Protein AF-A0A1G6UKT9-F1 (afdb_monomer_lite)

pLDDT: mean 79.23, std 16.33, range [34.44, 93.06]

Organism: NCBI:txid168276

Sequence (77 aa):
MKLTTTTFVSVDGVMQGPGGPDEDRSGGFERGGWTVPYFDNAGATFVNQVYGRADAFLFGRRTNGSLPVTGGDGRSG

InterPro domains:
  IPR024072 Dihydrofolate reductase-like domain superfamily [G3DSA:3.40.430.10] (1-74)

Foldseek 3Di:
DDDDDDFDADPVGDTDAQQACVLDPPPPDNCRNVCVVVCDPVNVVVVCVVVVPDPDDDDDPSVVVRDDPPDDDPDDD

Radius of gyration: 14.56 Å; chains: 1; bounding box: 28×26×44 Å

Structure (mmCIF, N/CA/C/O backbone):
data_AF-A0A1G6UKT9-F1
#
_entry.id   AF-A0A1G6UKT9-F1
#
loop_
_atom_site.group_PDB
_atom_site.id
_atom_site.type_symbol
_atom_site.label_atom_id
_atom_site.label_alt_id
_atom_site.label_comp_id
_atom_site.label_asym_id
_atom_site.label_entity_id
_atom_site.label_seq_id
_atom_site.pdbx_PDB_ins_code
_atom_site.Cartn_x
_atom_site.Cartn_y
_atom_site.Cartn_z
_atom_site.occupancy
_atom_site.B_iso_or_equiv
_atom_site.auth_seq_id
_atom_site.auth_comp_id
_atom_site.auth_asym_id
_atom_site.auth_atom_id
_atom_site.pdbx_PDB_model_num
ATOM 1 N N . MET A 1 1 ? -17.470 -4.042 16.702 1.00 80.94 1 MET A N 1
ATOM 2 C CA . MET A 1 1 ? -16.098 -3.972 16.153 1.00 80.94 1 MET A CA 1
ATOM 3 C C . MET A 1 1 ? -16.063 -4.739 14.838 1.00 80.94 1 MET A C 1
ATOM 5 O O . MET A 1 1 ? -16.604 -5.840 14.807 1.00 80.94 1 MET A O 1
ATOM 9 N N . LYS A 1 2 ? -15.489 -4.180 13.764 1.00 89.50 2 LYS A N 1
ATOM 10 C CA . LYS A 1 2 ? -15.362 -4.855 12.460 1.00 89.50 2 LYS A CA 1
ATOM 11 C C . LYS A 1 2 ? -13.909 -4.805 11.999 1.00 89.50 2 LYS A C 1
ATOM 13 O O . LYS A 1 2 ? -13.361 -3.719 11.847 1.00 89.50 2 LYS A O 1
ATOM 18 N N . LEU A 1 3 ? -13.321 -5.967 11.729 1.00 91.88 3 LEU A N 1
ATOM 19 C CA . LEU A 1 3 ? -12.035 -6.047 11.045 1.00 91.88 3 LEU A CA 1
ATOM 20 C C . LEU A 1 3 ? -12.248 -5.740 9.558 1.00 91.88 3 LEU A C 1
ATOM 22 O O . LEU A 1 3 ? -13.066 -6.386 8.904 1.00 91.88 3 LEU A O 1
ATOM 26 N N . THR A 1 4 ? -11.542 -4.736 9.045 1.00 92.31 4 THR A N 1
ATOM 27 C CA . THR A 1 4 ? -11.608 -4.327 7.637 1.00 92.31 4 THR A CA 1
ATOM 28 C C . THR A 1 4 ? -10.208 -4.361 7.044 1.00 92.31 4 THR A C 1
ATOM 30 O O . THR A 1 4 ? -9.258 -3.903 7.671 1.00 92.31 4 THR A O 1
ATOM 33 N N . THR A 1 5 ? -10.090 -4.894 5.831 1.00 91.62 5 THR A N 1
ATOM 34 C CA . THR A 1 5 ? -8.831 -4.972 5.089 1.00 91.62 5 THR A CA 1
ATOM 35 C C . THR A 1 5 ? -8.888 -4.011 3.908 1.00 91.62 5 THR A C 1
ATOM 37 O O . THR A 1 5 ? -9.863 -4.019 3.161 1.00 91.62 5 THR A O 1
ATOM 40 N N . THR A 1 6 ? -7.844 -3.199 3.745 1.00 89.75 6 THR A N 1
ATOM 41 C CA . THR A 1 6 ? -7.652 -2.321 2.582 1.00 89.75 6 THR A CA 1
ATOM 42 C C . THR A 1 6 ? -6.319 -2.683 1.946 1.00 89.75 6 THR A C 1
ATOM 44 O O . THR A 1 6 ? -5.302 -2.692 2.637 1.00 89.75 6 THR A O 1
ATOM 47 N N . THR A 1 7 ? -6.322 -3.024 0.660 1.00 89.56 7 THR A N 1
ATOM 48 C CA . THR A 1 7 ? -5.128 -3.454 -0.076 1.00 89.56 7 THR A CA 1
ATOM 49 C C . THR A 1 7 ? -5.085 -2.810 -1.454 1.00 89.56 7 THR A C 1
ATOM 51 O O . THR A 1 7 ? -6.116 -2.623 -2.098 1.00 89.56 7 THR A O 1
ATOM 54 N N . PHE A 1 8 ? -3.874 -2.513 -1.919 1.00 87.44 8 PHE A N 1
ATOM 55 C CA . PHE A 1 8 ? -3.599 -2.223 -3.321 1.00 87.44 8 PHE A CA 1
ATOM 56 C C . PHE A 1 8 ? -3.062 -3.503 -3.959 1.00 87.44 8 PHE A C 1
ATOM 58 O O . PHE A 1 8 ? -2.109 -4.097 -3.453 1.00 87.44 8 PHE A O 1
ATOM 65 N N . VAL A 1 9 ? -3.708 -3.957 -5.030 1.00 88.38 9 VAL A N 1
ATOM 66 C CA . VAL A 1 9 ? -3.367 -5.205 -5.719 1.00 88.38 9 VAL A CA 1
ATOM 67 C C . VAL A 1 9 ? -3.418 -4.982 -7.224 1.00 88.38 9 VAL A C 1
ATOM 69 O O . VAL A 1 9 ? -4.330 -4.325 -7.729 1.00 88.38 9 VAL A O 1
ATOM 72 N N . SER A 1 10 ? -2.425 -5.494 -7.940 1.00 85.38 10 SER A N 1
ATOM 73 C CA . SER A 1 10 ? -2.426 -5.490 -9.400 1.00 85.38 10 SER A CA 1
ATOM 74 C C . SER A 1 10 ? -3.378 -6.560 -9.955 1.00 85.38 10 SER A C 1
ATOM 76 O O . SER A 1 10 ? -3.764 -7.496 -9.256 1.00 85.38 10 SER A O 1
ATOM 78 N N . VAL A 1 11 ? -3.762 -6.456 -11.232 1.00 89.62 11 VAL A N 1
ATOM 79 C CA . VAL A 1 11 ? -4.686 -7.420 -11.873 1.00 89.62 11 VAL A CA 1
ATOM 80 C C . VAL A 1 11 ? -4.114 -8.845 -11.899 1.00 89.62 11 VAL A C 1
ATOM 82 O O . VAL A 1 11 ? -4.861 -9.812 -11.793 1.00 89.62 11 VAL A O 1
ATOM 85 N N . ASP A 1 12 ? -2.790 -8.977 -11.986 1.00 88.62 12 ASP A N 1
ATOM 86 C CA . ASP A 1 12 ? -2.040 -10.236 -11.888 1.00 88.62 12 ASP A CA 1
ATOM 87 C C . ASP A 1 12 ? -1.801 -10.703 -10.433 1.00 88.62 12 ASP A C 1
ATOM 89 O O . ASP A 1 12 ? -1.129 -11.708 -10.213 1.00 88.62 12 ASP A O 1
ATOM 93 N N . GLY A 1 13 ? -2.381 -10.025 -9.435 1.00 88.06 13 GLY A N 1
ATOM 94 C CA . GLY A 1 13 ? -2.446 -10.493 -8.047 1.00 88.06 13 GLY A CA 1
ATOM 95 C C . GLY A 1 13 ? -1.263 -10.108 -7.155 1.00 88.06 13 GLY A C 1
ATOM 96 O O . GLY A 1 13 ? -1.131 -10.652 -6.058 1.00 88.06 13 GLY A O 1
ATOM 97 N N . VAL A 1 14 ? -0.405 -9.177 -7.579 1.00 85.44 14 VAL A N 1
ATOM 98 C CA . VAL A 1 14 ? 0.741 -8.717 -6.780 1.00 85.44 14 VAL A CA 1
ATOM 99 C C . VAL A 1 14 ? 0.296 -7.642 -5.788 1.00 85.44 14 VAL A C 1
ATOM 101 O O . VAL A 1 14 ? -0.311 -6.642 -6.168 1.00 85.44 14 VAL A O 1
ATOM 104 N N . MET A 1 15 ? 0.625 -7.838 -4.508 1.00 85.94 15 MET A N 1
ATOM 105 C CA . MET A 1 15 ? 0.456 -6.839 -3.447 1.00 85.94 15 MET A CA 1
ATOM 106 C C . MET A 1 15 ? 1.823 -6.251 -3.105 1.00 85.94 15 MET A C 1
ATOM 108 O O . MET A 1 15 ? 2.699 -6.981 -2.641 1.00 85.9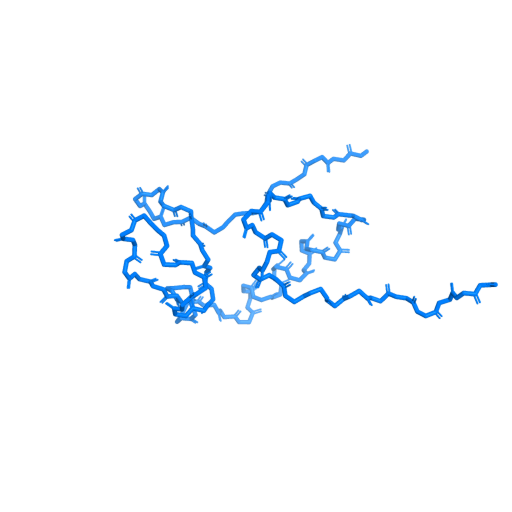4 15 MET A O 1
ATOM 112 N N . GLN A 1 16 ? 1.997 -4.954 -3.353 1.00 82.94 16 GLN A N 1
ATOM 113 C CA . GLN A 1 16 ? 3.257 -4.241 -3.147 1.00 82.94 16 GLN A CA 1
ATOM 114 C C . GLN A 1 16 ? 3.036 -2.779 -2.725 1.00 82.94 16 GLN A C 1
ATOM 116 O O . GLN A 1 16 ? 1.914 -2.275 -2.829 1.00 82.94 16 GLN A O 1
ATOM 121 N N . GLY A 1 17 ? 4.101 -2.106 -2.271 1.00 81.88 17 GLY A N 1
ATOM 122 C CA . GLY A 1 17 ? 4.103 -0.664 -1.981 1.00 81.88 17 GLY A CA 1
ATOM 123 C C . GLY A 1 17 ? 3.541 0.157 -3.159 1.00 81.88 17 GLY A C 1
ATOM 124 O O . GLY A 1 17 ? 4.065 0.046 -4.272 1.00 81.88 17 GLY A O 1
ATOM 125 N N . PRO A 1 18 ? 2.442 0.915 -2.978 1.00 81.00 18 PRO A N 1
ATOM 126 C CA . PRO A 1 18 ? 1.7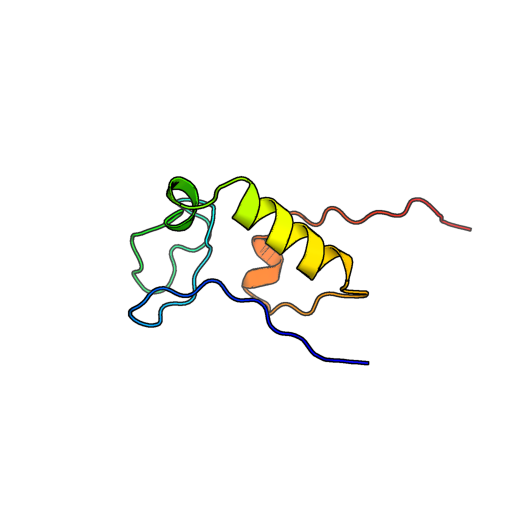27 1.536 -4.093 1.00 81.00 18 PRO A CA 1
ATOM 127 C C . PRO A 1 18 ? 2.373 2.843 -4.584 1.00 81.00 18 PRO A C 1
ATOM 129 O O . PRO A 1 18 ? 2.290 3.166 -5.771 1.00 81.00 18 PRO A O 1
ATOM 132 N N . GLY A 1 19 ? 3.014 3.599 -3.689 1.00 83.12 19 GLY A N 1
ATOM 133 C CA . GLY A 1 19 ? 3.328 5.009 -3.903 1.00 83.12 19 GLY A CA 1
ATOM 134 C C . GLY A 1 19 ? 4.759 5.273 -4.349 1.00 83.12 19 GLY A C 1
ATOM 135 O O . GLY A 1 19 ? 4.982 5.942 -5.356 1.00 83.12 19 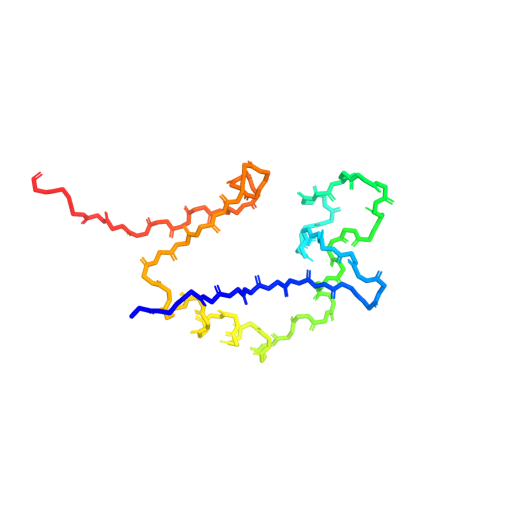GLY A O 1
ATOM 136 N N . GLY A 1 20 ? 5.748 4.783 -3.606 1.00 84.00 20 GLY A N 1
ATOM 137 C CA . GLY A 1 20 ? 7.148 5.098 -3.894 1.00 84.00 20 GLY A CA 1
ATOM 138 C C . GLY A 1 20 ? 7.735 4.203 -4.993 1.00 84.00 20 GLY A C 1
ATOM 139 O O . GLY A 1 20 ? 7.524 2.989 -4.951 1.00 84.00 20 GLY A O 1
ATOM 140 N N . PRO A 1 21 ? 8.546 4.742 -5.929 1.00 82.31 21 PRO A N 1
ATOM 141 C CA . PRO A 1 21 ? 9.275 3.924 -6.910 1.00 82.31 21 PRO A CA 1
ATOM 142 C C . PRO A 1 21 ? 10.199 2.888 -6.248 1.00 82.31 21 PRO A C 1
ATOM 144 O O . PRO A 1 21 ? 10.486 1.844 -6.828 1.00 82.31 21 PRO A O 1
ATOM 147 N N . ASP A 1 22 ? 10.599 3.155 -5.003 1.00 81.81 22 ASP A N 1
ATOM 148 C CA . ASP A 1 22 ? 11.544 2.351 -4.231 1.00 81.81 22 ASP A CA 1
ATOM 149 C C . ASP A 1 22 ? 10.935 1.784 -2.938 1.00 81.81 22 ASP A C 1
ATOM 151 O O . ASP A 1 22 ? 11.662 1.220 -2.123 1.00 81.81 22 ASP A O 1
ATOM 155 N N . G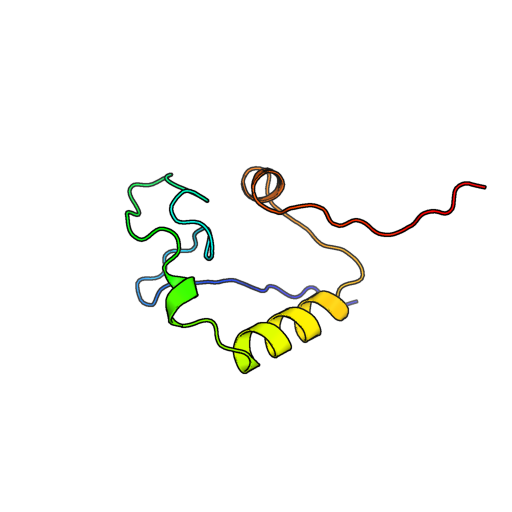LU A 1 23 ? 9.621 1.956 -2.733 1.00 79.38 23 GLU A N 1
ATOM 156 C CA . GLU A 1 23 ? 8.925 1.667 -1.467 1.00 79.38 23 GLU A CA 1
ATOM 157 C C . GLU A 1 23 ? 9.047 0.196 -1.050 1.00 79.38 23 GLU A C 1
ATOM 159 O O . GLU A 1 23 ? 9.198 -0.101 0.133 1.00 79.38 23 GLU A O 1
ATOM 164 N N . ASP A 1 24 ? 9.046 -0.718 -2.021 1.00 75.56 24 ASP A N 1
ATOM 165 C CA . ASP A 1 24 ? 9.307 -2.134 -1.794 1.00 75.56 24 ASP A CA 1
ATOM 166 C C . ASP A 1 24 ? 9.845 -2.786 -3.080 1.00 75.56 24 ASP A C 1
ATOM 168 O O . ASP A 1 24 ? 9.111 -3.123 -4.008 1.00 75.56 24 ASP A O 1
ATOM 172 N N . ARG A 1 25 ? 11.173 -2.944 -3.134 1.00 70.88 25 ARG A N 1
ATOM 173 C CA . ARG A 1 25 ? 11.892 -3.583 -4.252 1.00 70.88 25 ARG A CA 1
ATOM 174 C C . ARG A 1 25 ? 12.023 -5.103 -4.105 1.00 70.88 25 ARG A C 1
ATOM 176 O O . ARG A 1 25 ? 12.783 -5.737 -4.839 1.00 70.88 25 ARG A O 1
ATOM 183 N N . SER A 1 26 ? 11.365 -5.708 -3.118 1.00 74.06 26 SER A N 1
ATOM 184 C CA . SER A 1 26 ? 11.491 -7.144 -2.880 1.00 74.06 26 SER A CA 1
ATOM 185 C C . SER A 1 26 ? 10.694 -7.965 -3.906 1.00 74.06 26 SER A C 1
ATOM 187 O O . SER A 1 26 ? 9.701 -7.514 -4.475 1.00 74.06 26 SER A O 1
ATOM 189 N N . GLY A 1 27 ? 11.149 -9.192 -4.184 1.00 73.88 27 GLY A N 1
ATOM 190 C CA . GLY A 1 27 ? 10.403 -10.147 -5.016 1.00 73.88 27 GLY A CA 1
ATOM 191 C C . GLY A 1 27 ? 10.424 -9.896 -6.530 1.00 73.88 27 GLY A C 1
ATOM 192 O O . GLY A 1 27 ? 9.659 -10.540 -7.240 1.00 73.88 27 GLY A O 1
ATOM 193 N N . GLY A 1 28 ? 11.287 -9.006 -7.036 1.00 77.00 28 GLY A N 1
ATOM 194 C CA . GLY A 1 28 ? 11.466 -8.790 -8.482 1.00 77.00 28 GLY A CA 1
ATOM 195 C C . GLY A 1 28 ? 10.329 -8.016 -9.157 1.00 77.00 28 GLY A C 1
ATOM 196 O O . GLY A 1 28 ? 10.193 -8.060 -10.375 1.00 77.00 28 GLY A O 1
ATOM 197 N N . PHE A 1 29 ? 9.494 -7.317 -8.382 1.00 79.88 29 PHE A N 1
ATOM 198 C CA . PHE A 1 29 ? 8.491 -6.411 -8.930 1.00 79.88 29 PHE A CA 1
ATOM 199 C C . PHE A 1 29 ? 9.140 -5.070 -9.296 1.00 79.88 29 PHE A C 1
ATOM 201 O O . PHE A 1 29 ? 9.557 -4.314 -8.426 1.00 79.88 29 PHE A O 1
ATOM 208 N N . GLU A 1 30 ? 9.216 -4.769 -10.591 1.00 82.31 30 GLU A N 1
ATOM 209 C CA . GLU A 1 30 ? 9.949 -3.597 -11.105 1.00 82.31 30 GLU A CA 1
ATOM 210 C C . GLU A 1 30 ? 9.068 -2.352 -11.315 1.00 82.31 30 GLU A C 1
ATOM 212 O O . GLU A 1 30 ? 9.547 -1.301 -11.731 1.00 82.31 30 GLU A O 1
ATOM 217 N N . ARG A 1 31 ? 7.766 -2.446 -11.019 1.00 83.19 31 ARG A N 1
ATOM 218 C CA . ARG A 1 31 ? 6.780 -1.373 -11.244 1.00 83.19 31 ARG A CA 1
ATOM 219 C C . ARG A 1 31 ? 6.546 -0.550 -9.971 1.00 83.19 31 ARG A C 1
ATOM 221 O O . ARG A 1 31 ? 5.406 -0.347 -9.570 1.00 83.19 31 ARG A O 1
ATOM 228 N N . GLY A 1 32 ? 7.601 -0.122 -9.282 1.00 86.38 32 GLY A N 1
ATOM 229 C CA . GLY A 1 32 ? 7.453 0.732 -8.097 1.00 86.38 32 GLY A CA 1
ATOM 230 C C . GLY A 1 32 ? 6.662 2.012 -8.407 1.00 86.38 32 GLY A C 1
ATOM 231 O O . GLY A 1 32 ? 6.757 2.554 -9.507 1.00 86.38 32 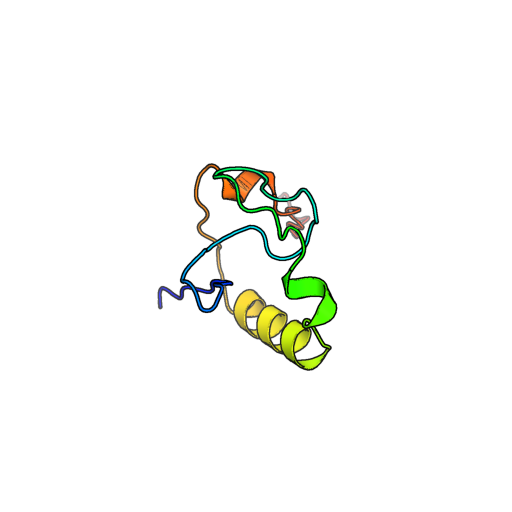GLY A O 1
ATOM 232 N N . GLY A 1 33 ? 5.857 2.491 -7.455 1.00 86.81 33 GLY A N 1
ATOM 233 C CA . GLY A 1 33 ? 5.018 3.684 -7.638 1.00 86.81 33 GLY A CA 1
ATOM 234 C C . GLY A 1 33 ? 3.899 3.537 -8.676 1.00 86.81 33 GLY A C 1
ATOM 235 O O . GLY A 1 33 ? 3.341 4.532 -9.140 1.00 86.81 33 GLY A O 1
ATOM 236 N N . TRP A 1 34 ? 3.558 2.305 -9.060 1.00 87.19 34 TRP A N 1
ATOM 237 C CA . TRP A 1 34 ? 2.579 2.009 -10.105 1.00 87.19 34 TRP A CA 1
ATOM 238 C C . TRP A 1 34 ? 1.188 2.601 -9.868 1.00 87.19 34 TRP A C 1
ATOM 240 O O . TRP A 1 34 ? 0.457 2.754 -10.845 1.00 87.19 34 TRP A O 1
ATOM 250 N N . THR A 1 35 ? 0.792 2.932 -8.631 1.00 86.44 35 THR A N 1
ATOM 251 C CA . THR A 1 35 ? -0.523 3.551 -8.398 1.00 86.44 35 THR A CA 1
ATOM 252 C C . THR A 1 35 ? -0.517 5.051 -8.645 1.00 86.44 35 THR A C 1
ATOM 254 O O . THR A 1 35 ? -1.578 5.600 -8.918 1.00 86.44 35 THR A O 1
ATOM 257 N N . VAL A 1 36 ? 0.636 5.728 -8.556 1.00 86.88 36 VAL A N 1
ATOM 258 C CA . VAL A 1 36 ? 0.733 7.201 -8.606 1.00 86.88 36 VAL A CA 1
ATOM 259 C C . VAL A 1 36 ? 0.074 7.800 -9.853 1.00 86.88 36 VAL A C 1
ATOM 261 O O . VAL A 1 36 ? -0.707 8.736 -9.691 1.00 86.88 36 VAL A O 1
ATOM 264 N N . PRO A 1 37 ? 0.280 7.268 -11.075 1.00 88.25 37 PRO A N 1
ATOM 265 C CA . PRO A 1 37 ? -0.363 7.817 -12.272 1.00 88.25 37 PRO A CA 1
ATOM 266 C C . PRO A 1 37 ? -1.893 7.688 -12.280 1.00 88.25 37 PRO A C 1
ATOM 268 O O . PRO A 1 37 ? -2.556 8.368 -13.059 1.00 88.25 37 PRO A O 1
ATOM 271 N N . TYR A 1 38 ? -2.450 6.808 -11.445 1.00 8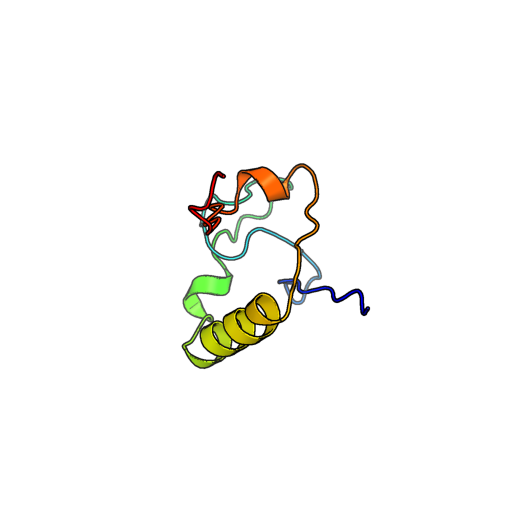5.50 38 TYR A N 1
ATOM 272 C CA . TYR A 1 38 ? -3.877 6.478 -11.404 1.00 85.50 38 TYR A CA 1
ATOM 273 C C . TYR A 1 38 ? -4.568 6.963 -10.124 1.00 85.50 38 TYR A C 1
ATOM 275 O O . TYR A 1 38 ? -5.772 6.768 -9.969 1.00 85.50 38 TYR A O 1
ATOM 283 N N . PHE A 1 39 ? -3.823 7.557 -9.188 1.00 85.56 39 PHE A N 1
ATOM 284 C CA . PHE A 1 39 ? -4.352 7.976 -7.897 1.00 85.56 39 PHE A CA 1
ATOM 285 C C . PHE A 1 39 ? -4.866 9.415 -7.982 1.00 85.56 39 PHE A C 1
ATOM 287 O O . PHE A 1 39 ? -4.119 10.378 -7.822 1.00 85.56 39 PHE A O 1
ATOM 294 N N . ASP A 1 40 ? -6.156 9.551 -8.280 1.00 89.44 40 ASP A N 1
ATOM 295 C CA . ASP A 1 40 ? -6.832 10.837 -8.414 1.00 89.44 40 ASP A CA 1
ATOM 296 C C . ASP A 1 40 ? -7.439 11.332 -7.084 1.00 89.44 40 ASP A C 1
ATOM 298 O O . ASP A 1 40 ? -7.355 10.691 -6.031 1.00 89.44 40 ASP A O 1
ATOM 302 N N . ASN A 1 41 ? -8.082 12.503 -7.122 1.00 92.00 41 ASN A N 1
ATOM 303 C CA . ASN A 1 41 ? -8.722 13.092 -5.942 1.00 92.00 41 ASN A CA 1
ATOM 304 C C . ASN A 1 41 ? -9.834 12.208 -5.355 1.00 92.00 41 ASN A C 1
ATOM 306 O O . ASN A 1 41 ? -10.054 12.226 -4.139 1.00 92.00 41 ASN A O 1
ATOM 310 N N . ALA A 1 42 ? -10.547 11.447 -6.189 1.00 92.31 42 ALA A N 1
ATOM 311 C CA . ALA A 1 42 ? -11.595 10.549 -5.720 1.00 92.31 42 ALA A CA 1
ATOM 312 C C . ALA A 1 42 ? -10.988 9.356 -4.967 1.00 92.31 42 ALA A C 1
ATOM 314 O O . ALA A 1 42 ? -11.440 9.041 -3.863 1.00 92.31 42 ALA A O 1
ATOM 315 N N . GLY A 1 43 ? -9.916 8.764 -5.501 1.00 88.62 43 GLY A N 1
ATOM 316 C CA . GLY A 1 43 ? -9.132 7.723 -4.838 1.00 88.62 43 GLY A CA 1
ATOM 317 C C . GLY A 1 43 ? -8.554 8.196 -3.504 1.00 88.62 43 GLY A C 1
ATOM 318 O O . GLY A 1 43 ? -8.731 7.527 -2.483 1.00 88.62 43 GLY A O 1
ATOM 319 N N . ALA A 1 44 ? -7.962 9.392 -3.473 1.00 88.19 44 ALA A N 1
ATOM 320 C CA . ALA A 1 44 ? -7.449 9.994 -2.242 1.00 88.19 44 ALA A CA 1
ATOM 321 C C . ALA A 1 44 ? -8.557 10.215 -1.198 1.00 88.19 44 ALA A C 1
ATOM 323 O O . ALA A 1 44 ? -8.395 9.877 -0.023 1.00 88.19 44 ALA A O 1
ATOM 324 N N . THR A 1 45 ? -9.713 10.728 -1.626 1.00 92.81 45 THR A N 1
ATOM 325 C CA . THR A 1 45 ? -10.878 10.940 -0.752 1.00 92.81 45 THR A CA 1
ATOM 326 C C . THR A 1 45 ? -11.382 9.623 -0.170 1.00 92.81 45 THR A C 1
ATOM 328 O O . THR A 1 45 ? -11.659 9.544 1.027 1.00 92.81 45 THR A O 1
ATOM 331 N N . PHE A 1 46 ? -11.467 8.576 -0.990 1.00 90.94 46 PHE A N 1
ATOM 332 C CA . PHE A 1 46 ? -11.892 7.253 -0.548 1.00 90.94 46 PHE A CA 1
ATOM 333 C C . PHE A 1 46 ? -10.939 6.668 0.500 1.00 90.94 46 PHE A C 1
ATOM 335 O O . PHE A 1 46 ? -11.393 6.252 1.567 1.00 90.94 46 PHE A O 1
ATOM 342 N N . VAL A 1 47 ? -9.625 6.691 0.247 1.00 89.50 47 VAL A N 1
ATOM 343 C CA . VAL A 1 47 ? -8.622 6.191 1.203 1.00 89.50 47 VAL A CA 1
ATOM 344 C C . VAL A 1 47 ? -8.705 6.947 2.527 1.00 89.50 47 VAL A C 1
ATOM 346 O O . VAL A 1 47 ? -8.771 6.315 3.581 1.00 89.50 47 VAL A O 1
ATOM 349 N N . ASN A 1 48 ? -8.813 8.277 2.487 1.00 91.31 48 ASN A N 1
ATOM 350 C CA . ASN A 1 48 ? -8.970 9.095 3.691 1.00 91.31 48 ASN A CA 1
ATOM 351 C C . ASN A 1 48 ? -10.240 8.745 4.478 1.00 91.31 48 ASN A C 1
ATOM 353 O O . ASN A 1 48 ? -10.200 8.658 5.703 1.00 91.31 48 ASN A O 1
ATOM 357 N N . GLN A 1 49 ? -11.366 8.501 3.801 1.00 93.06 49 GLN A N 1
ATOM 358 C CA . GLN A 1 49 ? -12.606 8.092 4.467 1.00 93.06 49 GLN A CA 1
ATOM 359 C C . GLN A 1 49 ? -12.506 6.703 5.098 1.00 93.06 49 GLN A C 1
ATOM 361 O O . GLN A 1 49 ? -13.061 6.481 6.173 1.00 93.06 49 GLN A O 1
ATOM 366 N N . VAL A 1 50 ? -11.837 5.757 4.436 1.00 90.94 50 VAL A N 1
ATOM 367 C CA . VAL A 1 50 ? -11.654 4.399 4.964 1.00 90.94 50 VAL A CA 1
ATOM 368 C C . VAL A 1 50 ? -10.730 4.425 6.178 1.00 90.94 50 VAL A C 1
ATOM 370 O O . VAL A 1 50 ? -11.068 3.847 7.210 1.00 90.94 50 VAL A O 1
ATOM 373 N N . TYR A 1 51 ? -9.606 5.134 6.088 1.00 90.81 51 TYR A N 1
ATOM 374 C CA . TYR A 1 51 ? -8.624 5.231 7.168 1.00 90.81 51 TYR A CA 1
ATOM 375 C C . TYR A 1 51 ? -9.127 6.070 8.344 1.00 90.81 51 TYR A C 1
ATOM 377 O O . TYR A 1 51 ? -8.901 5.692 9.487 1.00 90.81 51 TYR A O 1
ATOM 385 N N . GLY A 1 52 ? -9.898 7.131 8.095 1.00 92.12 52 GLY A N 1
ATOM 386 C CA . GLY A 1 52 ? -10.512 7.943 9.151 1.00 92.12 52 GLY A CA 1
ATOM 387 C C . GLY A 1 52 ? -11.583 7.218 9.977 1.00 92.12 52 GLY A C 1
ATOM 388 O O . GLY A 1 52 ? -11.978 7.716 11.025 1.00 92.12 52 GLY A O 1
ATOM 389 N N . ARG A 1 53 ? -12.062 6.049 9.532 1.00 91.50 53 ARG A N 1
ATOM 390 C CA . ARG A 1 53 ? -12.982 5.188 10.302 1.00 91.50 53 ARG A CA 1
ATOM 391 C C . ARG A 1 53 ? -12.258 4.173 11.187 1.00 91.50 53 ARG A C 1
ATOM 393 O O . ARG A 1 53 ? -12.927 3.458 11.928 1.00 91.50 53 ARG A O 1
ATOM 400 N N . ALA A 1 54 ? -10.941 4.030 11.051 1.00 92.25 54 ALA A N 1
ATOM 401 C CA . ALA A 1 54 ? -10.174 3.047 11.798 1.00 92.25 54 ALA A CA 1
ATOM 402 C C . ALA A 1 54 ? -9.715 3.634 13.137 1.00 92.25 54 ALA A C 1
ATOM 404 O O . ALA A 1 54 ? -8.980 4.615 13.166 1.00 92.25 54 ALA A O 1
ATOM 405 N N . ASP A 1 55 ? -10.094 2.988 14.241 1.00 92.69 55 ASP A N 1
ATOM 406 C CA . ASP A 1 55 ? -9.602 3.350 15.578 1.00 92.69 55 ASP A CA 1
ATOM 407 C C . ASP A 1 55 ? -8.131 2.938 15.783 1.00 92.69 55 ASP A C 1
ATOM 409 O O . ASP A 1 55 ? -7.422 3.494 16.618 1.00 92.69 55 ASP A O 1
ATOM 413 N N . ALA A 1 56 ? -7.671 1.930 15.033 1.00 91.69 56 ALA A N 1
ATOM 414 C CA . ALA A 1 56 ? -6.310 1.414 15.069 1.00 91.69 56 ALA A CA 1
ATOM 415 C C . ALA A 1 56 ? -5.950 0.710 13.753 1.00 91.69 56 ALA A C 1
ATOM 417 O O . ALA A 1 56 ? -6.815 0.166 13.062 1.00 91.69 56 ALA A O 1
ATOM 418 N N . PHE A 1 57 ? -4.652 0.661 13.450 1.00 92.25 57 PHE A N 1
ATOM 419 C CA . PHE A 1 57 ? -4.104 -0.070 12.310 1.00 92.25 57 PHE A CA 1
ATOM 420 C C . PHE A 1 57 ? -3.301 -1.285 12.770 1.00 92.25 57 PHE A C 1
ATOM 422 O O . PHE A 1 57 ? -2.578 -1.232 13.764 1.00 92.25 57 PHE A O 1
ATOM 429 N N . LEU A 1 58 ? -3.405 -2.375 12.011 1.00 92.00 58 LEU A N 1
ATOM 430 C CA . LEU A 1 58 ? -2.589 -3.569 12.184 1.00 92.00 58 LEU A CA 1
ATOM 431 C C . LEU A 1 58 ? -1.759 -3.779 10.922 1.00 92.00 58 LEU A C 1
ATOM 433 O O . LEU A 1 58 ? -2.303 -3.987 9.839 1.00 92.00 58 LEU A O 1
ATOM 437 N N . PHE A 1 59 ? -0.443 -3.767 11.084 1.00 89.44 59 PHE A N 1
ATOM 438 C CA . PHE A 1 59 ? 0.507 -3.901 9.991 1.00 89.44 59 PHE A CA 1
ATOM 439 C C . PHE A 1 59 ? 1.499 -5.029 10.274 1.00 89.44 59 PHE A C 1
ATOM 441 O O . PHE A 1 59 ? 1.880 -5.299 11.415 1.00 89.44 59 PHE A O 1
ATOM 448 N N . GLY A 1 60 ? 1.920 -5.706 9.206 1.00 87.62 60 GLY A N 1
ATOM 449 C CA . GLY A 1 60 ? 2.984 -6.699 9.280 1.00 87.62 60 GLY A CA 1
ATOM 450 C C . GLY A 1 60 ? 4.357 -6.045 9.446 1.00 87.62 60 GLY A C 1
ATOM 451 O O . GLY A 1 60 ? 4.564 -4.878 9.122 1.00 87.62 60 GLY A O 1
ATOM 452 N N . ARG A 1 61 ? 5.345 -6.839 9.873 1.00 85.69 61 ARG A N 1
ATOM 453 C CA . ARG A 1 61 ? 6.726 -6.381 10.120 1.00 85.69 61 ARG A CA 1
ATOM 454 C C . ARG A 1 61 ? 7.368 -5.617 8.956 1.00 85.69 61 ARG A C 1
ATOM 456 O O . ARG A 1 61 ? 8.171 -4.731 9.210 1.00 85.69 61 ARG A O 1
ATOM 463 N N . ARG A 1 62 ? 7.053 -5.978 7.706 1.00 78.69 62 ARG A N 1
ATOM 464 C CA . ARG A 1 62 ? 7.625 -5.330 6.511 1.00 78.69 62 ARG A CA 1
ATOM 465 C C . ARG A 1 62 ? 6.951 -3.997 6.177 1.00 78.69 62 ARG A C 1
ATOM 467 O O . ARG A 1 62 ? 7.614 -3.103 5.682 1.00 78.69 62 ARG A O 1
ATOM 474 N N . THR A 1 63 ? 5.669 -3.855 6.505 1.00 76.62 63 THR A N 1
ATOM 475 C CA . THR A 1 63 ? 4.864 -2.659 6.206 1.00 76.62 63 THR A CA 1
ATOM 476 C C . THR A 1 63 ? 5.066 -1.550 7.240 1.00 76.62 63 THR A C 1
ATOM 478 O O . THR A 1 63 ? 4.979 -0.376 6.903 1.00 76.62 63 THR A O 1
ATOM 481 N N . ASN A 1 64 ? 5.409 -1.890 8.490 1.00 60.84 64 ASN A N 1
ATOM 482 C CA . ASN A 1 64 ? 5.692 -0.890 9.532 1.00 60.84 64 ASN A CA 1
ATOM 483 C C . ASN A 1 64 ? 6.798 0.108 9.149 1.00 60.84 64 ASN A C 1
ATOM 485 O O . ASN A 1 64 ? 6.782 1.233 9.631 1.00 60.84 64 ASN A O 1
ATOM 489 N N . GLY A 1 65 ? 7.770 -0.306 8.328 1.00 59.59 65 GLY A N 1
ATOM 490 C CA . GLY A 1 65 ? 8.917 0.528 7.965 1.00 59.59 65 GLY A CA 1
ATOM 491 C C . GLY A 1 65 ? 8.665 1.522 6.827 1.00 59.59 65 GLY A C 1
ATOM 492 O O . GLY A 1 65 ? 9.487 2.414 6.646 1.00 59.59 65 GLY A O 1
ATOM 493 N N . SER A 1 66 ? 7.576 1.374 6.061 1.00 57.16 66 SER A N 1
ATOM 494 C CA . SER A 1 66 ? 7.332 2.149 4.832 1.00 57.16 66 SER A CA 1
ATOM 495 C C . SER A 1 66 ? 6.289 3.261 4.979 1.00 57.16 66 SER A C 1
ATOM 497 O O . SER A 1 66 ? 6.250 4.169 4.153 1.00 57.16 66 SER A O 1
ATOM 499 N N . LEU A 1 67 ? 5.462 3.234 6.028 1.00 54.62 67 LEU A N 1
ATOM 500 C CA . LEU A 1 67 ? 4.464 4.274 6.279 1.00 54.62 67 LEU A CA 1
ATOM 501 C C . LEU A 1 67 ? 5.024 5.364 7.208 1.00 54.62 67 LEU A C 1
ATOM 503 O O . LEU A 1 67 ? 5.508 5.038 8.295 1.00 54.62 67 LEU A O 1
ATOM 507 N N . PRO A 1 68 ? 4.916 6.661 6.861 1.00 47.28 68 PRO A N 1
ATOM 508 C CA . PRO A 1 68 ? 5.144 7.718 7.833 1.00 47.28 68 PRO A CA 1
ATOM 509 C C . PRO A 1 68 ? 4.062 7.627 8.916 1.00 47.28 68 PRO A C 1
ATOM 511 O O . PRO A 1 68 ? 2.878 7.834 8.655 1.00 47.28 68 PRO A O 1
ATOM 514 N N . VAL A 1 69 ? 4.460 7.313 10.150 1.00 47.06 69 VAL A N 1
ATOM 515 C CA . VAL A 1 69 ? 3.575 7.417 11.315 1.00 47.06 69 VAL A CA 1
ATOM 516 C C . VAL A 1 69 ? 3.337 8.902 11.579 1.00 47.06 69 VAL A C 1
ATOM 518 O O . VAL A 1 69 ? 4.119 9.553 12.266 1.00 47.06 69 VAL A O 1
ATOM 521 N N . THR A 1 70 ? 2.261 9.471 11.038 1.00 48.66 70 THR A N 1
ATOM 522 C CA . THR A 1 70 ? 1.718 10.730 11.563 1.00 48.66 70 THR A CA 1
ATOM 523 C C . THR A 1 70 ? 0.752 10.383 12.689 1.00 48.66 70 THR A C 1
ATOM 525 O O . THR A 1 70 ? -0.459 10.314 12.506 1.00 48.66 70 THR A O 1
ATOM 528 N N . GLY A 1 71 ? 1.316 10.078 13.857 1.00 39.97 71 GLY A N 1
ATOM 529 C CA . GLY A 1 71 ? 0.559 9.921 15.092 1.00 39.97 71 GLY A CA 1
ATOM 530 C C . GLY A 1 71 ? 0.269 11.291 15.693 1.00 39.97 71 GLY A C 1
ATOM 531 O O . GLY A 1 71 ? 1.180 11.959 16.176 1.00 39.97 71 GLY A O 1
ATOM 532 N N . GLY A 1 72 ? -0.994 11.707 15.666 1.00 44.38 72 GLY A N 1
ATOM 533 C CA . GLY A 1 72 ? -1.498 12.681 16.625 1.00 44.38 72 GLY A CA 1
ATOM 534 C C . GLY A 1 72 ? -1.726 11.991 17.970 1.00 44.38 72 GLY A C 1
ATOM 535 O O . GLY A 1 72 ? -2.410 10.977 18.022 1.00 44.38 72 GLY A O 1
ATOM 536 N N . ASP A 1 73 ? -1.120 12.499 19.039 1.00 37.62 73 ASP A N 1
ATOM 537 C CA . ASP A 1 73 ? -1.829 13.281 20.060 1.00 37.62 73 ASP A CA 1
ATOM 538 C C . ASP A 1 73 ? -0.814 13.763 21.107 1.00 37.62 73 ASP A C 1
ATOM 540 O O . ASP A 1 73 ? -0.138 12.981 21.778 1.00 37.62 73 ASP A O 1
ATOM 544 N N . GLY A 1 74 ? -0.701 15.082 21.227 1.00 43.75 74 GLY A N 1
ATOM 545 C CA . GLY A 1 74 ? -0.031 15.732 22.336 1.00 43.75 74 GLY A CA 1
ATOM 546 C C . GLY A 1 74 ? -0.998 15.852 23.503 1.00 43.75 74 GLY A C 1
ATOM 547 O O . GLY A 1 74 ? -1.589 16.912 23.685 1.00 43.75 74 GLY A O 1
ATOM 548 N N . ARG A 1 75 ? -1.112 14.797 24.317 1.00 41.88 75 ARG A N 1
ATOM 549 C CA . ARG A 1 75 ? -1.615 14.878 25.697 1.00 41.88 75 ARG A CA 1
ATOM 550 C C . ARG A 1 75 ? -0.913 13.856 26.588 1.00 41.88 75 ARG A C 1
ATOM 552 O O . ARG A 1 75 ? -1.358 12.724 26.737 1.00 41.88 75 ARG A O 1
ATOM 559 N N . SER A 1 76 ? 0.174 14.295 27.211 1.00 40.28 76 SER A N 1
ATOM 560 C CA . SER A 1 76 ? 0.673 13.727 28.462 1.00 40.28 76 SER A CA 1
ATOM 561 C C . SER A 1 76 ? 0.001 14.463 29.623 1.00 40.28 76 SER A C 1
ATOM 563 O O . SER A 1 76 ? 0.133 15.686 29.728 1.00 40.28 76 SER A O 1
ATOM 565 N N . GLY A 1 77 ? -0.743 13.723 30.446 1.00 34.44 77 GLY A N 1
ATOM 566 C CA . GLY A 1 77 ? -0.934 14.087 31.851 1.00 34.44 77 GLY A CA 1
ATOM 567 C C . GLY A 1 77 ? 0.318 13.795 32.669 1.00 34.44 77 GLY A C 1
ATOM 568 O O . GLY A 1 77 ? 1.268 13.204 32.104 1.00 34.44 77 GLY A O 1
#

Secondary structure (DSSP, 8-state):
----------TT-----SS-TTS--GGG---TTTTGGG--HHHHHHHHHHHTT-S-----TTTTTTS----------